Protein AF-A0A1S8WR04-F1 (afdb_monomer_lite)

Radius of gyration: 20.54 Å; chains: 1; bounding box: 58×31×61 Å

pLDDT: mean 83.12, std 9.61, range [48.88, 95.62]

Foldseek 3Di:
DVVVVVVVVVVVVVVCCVQQPFPDDPDDDDDDDPDDDPDPDDDDQDDQPPDPCVCVPPPNVLAVPVVCCPPPPDPDDDDDDDPPSDPLQVLCCVFQVDGQRSNCVVVVVQARPDDGDGPCLVDQAEEEEDDPSNCRSNPQVVRPRYHYDHHDPPQVVDGPNCSVPPPDD

Sequence (169 aa):
LSVVVGLYLILTYSIFPAYYTSPLVHGSGPIPMNITPPATHLIFIVMDGMRADILFRYPMEDTPFLRDILLHQGAWGLSHTRAPTESRPGHVALFAGFYEDPSALATGWKTNPVEFDTVFNHSGKAWAWGVSSVLNAVNLGNLPQVNANAPPRGISSMSADEWSVGRFL

InterPro domains:
  IPR002591 Type I phosphodiesterase/nucleotide pyrophosphatase/phosphate transferase [PF01663] (42-99)
  IPR007070 GPI ethanolamine phosphate transferase 1 [PTHR12250] (4-160)
  IPR017850 Alkaline-phosphatase-like, core domain superfamily [G3DSA:3.40.720.10] (33-153)
  IPR017850 Alkaline-phosphatase-like, core domain superfamily [SSF53649] (36-134)

Organism: Opisthorchis viverrini (NCBI:txid6198)

Secondary structure (DSSP, 8-state):
-HHHHHHHHHHHHHHHHHHHS-----SPPPPPP-S--S-S-------TT--HHHHT-TT-TT-HHHHHIIIII-------PPSS-SHHHHHHHHHHSS---GGGGGGTTSS-SS----TTTT-SSEEEE--HHHHHHTTGGG-TTEEEEPPPTTGGG--HHHHHHSS--

Structure (mmCIF, N/CA/C/O backbone):
data_AF-A0A1S8WR04-F1
#
_entry.id   AF-A0A1S8WR04-F1
#
loop_
_atom_site.group_PDB
_atom_site.id
_atom_site.type_symbol
_atom_site.label_atom_id
_atom_site.label_alt_id
_atom_site.label_comp_id
_atom_site.label_asym_id
_atom_site.label_entity_id
_atom_site.label_seq_id
_atom_site.pdbx_PDB_ins_code
_atom_site.Cartn_x
_atom_site.Cartn_y
_atom_site.Cartn_z
_atom_site.occupancy
_atom_site.B_iso_or_equiv
_atom_site.auth_seq_id
_atom_site.auth_comp_id
_atom_site.auth_asym_id
_atom_site.auth_atom_id
_atom_site.pdbx_PDB_model_num
ATOM 1 N N . LEU A 1 1 ? 33.064 -10.184 -34.934 1.00 77.19 1 LEU A N 1
ATOM 2 C CA . LEU A 1 1 ? 33.032 -9.343 -33.715 1.00 77.19 1 LEU A CA 1
ATOM 3 C C . LEU A 1 1 ? 31.842 -8.378 -33.723 1.00 77.19 1 LEU A C 1
ATOM 5 O O . LEU A 1 1 ? 31.001 -8.500 -32.846 1.00 77.19 1 LEU A O 1
ATOM 9 N N . SER A 1 2 ? 31.688 -7.512 -34.732 1.00 87.56 2 SER A N 1
ATOM 10 C CA . SER A 1 2 ? 30.603 -6.509 -34.787 1.00 87.56 2 SER A CA 1
ATOM 11 C C . SER A 1 2 ? 29.181 -7.090 -34.794 1.00 87.56 2 SER A C 1
ATOM 13 O O . SER A 1 2 ? 28.310 -6.559 -34.118 1.00 87.56 2 SER A O 1
ATOM 15 N N . VAL A 1 3 ? 28.949 -8.212 -35.488 1.00 93.06 3 VAL A N 1
ATOM 16 C CA . VAL A 1 3 ? 27.633 -8.891 -35.504 1.00 93.06 3 VAL A CA 1
ATOM 17 C C . VAL A 1 3 ? 27.274 -9.461 -34.130 1.00 93.06 3 VAL A C 1
ATOM 19 O O . VAL A 1 3 ? 26.138 -9.343 -33.688 1.00 93.06 3 VAL A O 1
ATOM 22 N N . VAL A 1 4 ? 28.258 -10.034 -33.430 1.00 95.44 4 VAL A N 1
ATOM 23 C CA . VAL A 1 4 ? 28.070 -10.590 -32.082 1.00 95.44 4 VAL A CA 1
ATOM 24 C C . VAL A 1 4 ? 27.736 -9.466 -31.106 1.00 95.44 4 VAL A C 1
ATOM 26 O O . VAL A 1 4 ? 26.730 -9.548 -30.414 1.00 95.44 4 VAL A O 1
ATOM 29 N N . VAL A 1 5 ? 28.512 -8.377 -31.113 1.00 95.31 5 VAL A N 1
ATOM 30 C CA . VAL A 1 5 ? 28.228 -7.191 -30.288 1.00 95.31 5 VAL A CA 1
ATOM 31 C C . VAL A 1 5 ? 26.838 -6.625 -30.595 1.00 95.31 5 VAL A C 1
ATOM 33 O O . VAL A 1 5 ? 26.080 -6.356 -29.669 1.00 95.31 5 VAL A O 1
ATOM 36 N N . GLY A 1 6 ? 26.466 -6.513 -31.874 1.00 95.62 6 GLY A N 1
ATOM 37 C CA . GLY A 1 6 ? 25.135 -6.059 -32.283 1.00 95.62 6 GLY A CA 1
ATOM 38 C C . GLY A 1 6 ? 24.008 -6.944 -31.745 1.00 95.62 6 GLY A C 1
ATOM 39 O O . GLY A 1 6 ? 23.039 -6.428 -31.195 1.00 95.62 6 GLY A O 1
ATOM 40 N N . LEU A 1 7 ? 24.157 -8.270 -31.826 1.00 95.25 7 LEU A N 1
ATOM 41 C CA . LEU A 1 7 ? 23.188 -9.216 -31.269 1.00 95.25 7 LEU A CA 1
ATOM 42 C C . LEU A 1 7 ? 23.063 -9.071 -29.747 1.00 95.25 7 LEU A C 1
ATOM 44 O O . LEU A 1 7 ? 21.947 -9.015 -29.238 1.00 95.25 7 LEU A O 1
ATOM 48 N N . TYR A 1 8 ? 24.182 -8.964 -29.023 1.00 94.81 8 TYR A N 1
ATOM 49 C CA . TYR A 1 8 ? 24.155 -8.756 -27.573 1.00 94.81 8 TYR A CA 1
ATOM 50 C C . TYR A 1 8 ? 23.463 -7.443 -27.197 1.00 94.81 8 TYR A C 1
ATOM 52 O O . TYR A 1 8 ? 22.682 -7.428 -26.249 1.00 94.81 8 TYR A O 1
ATOM 60 N N . LEU A 1 9 ? 23.687 -6.360 -27.946 1.00 95.06 9 LEU A N 1
ATOM 61 C CA . LEU A 1 9 ? 23.004 -5.083 -27.719 1.00 95.06 9 LEU A CA 1
ATOM 62 C C . LEU A 1 9 ? 21.495 -5.186 -27.963 1.00 95.06 9 LEU A C 1
ATOM 64 O O . LEU A 1 9 ? 20.725 -4.691 -27.146 1.00 95.06 9 LEU A O 1
ATOM 68 N N . ILE A 1 10 ? 21.065 -5.867 -29.029 1.00 94.88 10 ILE A N 1
ATOM 69 C CA . ILE A 1 10 ? 19.641 -6.102 -29.313 1.00 94.88 10 ILE A CA 1
ATOM 70 C C . ILE A 1 10 ? 19.000 -6.936 -28.203 1.00 94.88 10 ILE A C 1
ATOM 72 O O . ILE A 1 10 ? 17.954 -6.555 -27.685 1.00 94.88 10 ILE A O 1
ATOM 76 N N . LEU A 1 11 ? 19.632 -8.044 -27.803 1.00 91.81 11 LEU A N 1
ATOM 77 C CA . LEU A 1 11 ? 19.132 -8.895 -26.722 1.00 91.81 11 LEU A CA 1
ATOM 78 C C . LEU A 1 11 ? 19.054 -8.122 -25.404 1.00 91.81 11 LEU A C 1
ATOM 80 O O . LEU A 1 11 ? 18.034 -8.183 -24.722 1.00 91.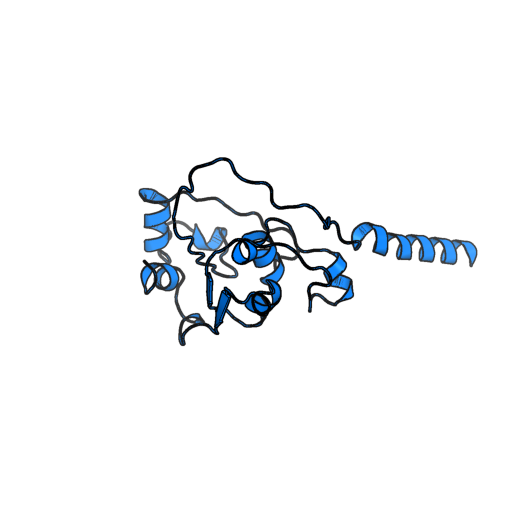81 11 LEU A O 1
ATOM 84 N N . THR A 1 12 ? 20.076 -7.325 -25.091 1.00 91.56 12 THR A N 1
ATOM 85 C CA . THR A 1 12 ? 20.096 -6.479 -23.890 1.00 91.56 12 THR A CA 1
ATOM 86 C C . THR A 1 12 ? 18.968 -5.455 -23.935 1.00 91.56 12 THR A C 1
ATOM 88 O O . THR A 1 12 ? 18.237 -5.299 -22.962 1.00 91.56 12 THR A O 1
ATOM 91 N N . TYR A 1 13 ? 18.774 -4.793 -25.077 1.00 90.06 13 TYR A N 1
ATOM 92 C CA . TYR A 1 13 ? 17.704 -3.819 -25.241 1.00 90.06 13 TYR A CA 1
ATOM 93 C C . TYR A 1 13 ? 16.314 -4.468 -25.184 1.00 90.06 13 TYR A C 1
ATOM 95 O O . TYR A 1 13 ? 15.397 -3.878 -24.628 1.00 90.06 13 TYR A O 1
ATOM 103 N N . SER A 1 14 ? 16.156 -5.697 -25.686 1.00 90.75 14 SER A N 1
ATOM 104 C CA . SER A 1 14 ? 14.869 -6.408 -25.730 1.00 90.75 14 SER A CA 1
ATOM 105 C C . SER A 1 14 ? 14.305 -6.764 -24.352 1.00 90.75 14 SER A C 1
ATOM 107 O O . SER A 1 14 ? 13.088 -6.860 -24.197 1.00 90.75 14 SER A O 1
ATOM 109 N N . ILE A 1 15 ? 15.170 -6.894 -23.339 1.00 89.44 15 ILE A N 1
ATOM 110 C CA . ILE A 1 15 ? 14.754 -7.138 -21.952 1.00 89.44 15 ILE A CA 1
ATOM 111 C C . ILE A 1 15 ? 13.907 -5.966 -21.446 1.00 89.44 15 ILE A C 1
ATOM 113 O O . ILE A 1 15 ? 12.935 -6.179 -20.727 1.00 89.44 15 ILE A O 1
ATOM 117 N N . PHE A 1 16 ? 14.222 -4.732 -21.848 1.00 84.44 16 PHE A N 1
ATOM 118 C CA . PHE A 1 16 ? 13.542 -3.562 -21.307 1.00 84.44 16 PHE A CA 1
ATOM 119 C C . PHE A 1 16 ? 12.040 -3.511 -21.636 1.00 84.44 16 PHE A C 1
ATOM 121 O O . PHE A 1 16 ? 11.246 -3.485 -20.698 1.00 84.44 16 PHE A O 1
ATOM 128 N N . PRO A 1 17 ? 11.597 -3.553 -22.906 1.00 82.81 17 PRO A N 1
ATOM 129 C CA . PRO A 1 17 ? 10.172 -3.600 -23.214 1.00 82.81 17 PRO A CA 1
ATOM 130 C C . PRO A 1 17 ? 9.517 -4.902 -22.734 1.00 82.81 17 PRO A C 1
ATOM 132 O O . PRO A 1 17 ? 8.346 -4.885 -22.376 1.00 82.81 17 PRO A O 1
ATOM 135 N N . ALA A 1 18 ? 10.240 -6.023 -22.671 1.00 82.75 18 ALA A N 1
ATOM 136 C CA . ALA A 1 18 ? 9.667 -7.281 -22.192 1.00 82.75 18 ALA A CA 1
ATOM 137 C C . ALA A 1 18 ? 9.287 -7.244 -20.699 1.00 82.75 18 ALA A C 1
ATOM 139 O O . ALA A 1 18 ? 8.272 -7.823 -20.322 1.00 82.75 18 ALA A O 1
ATOM 140 N N . TYR A 1 19 ? 10.078 -6.568 -19.858 1.00 82.25 19 TYR A N 1
ATOM 141 C CA . TYR A 1 19 ? 9.895 -6.570 -18.399 1.00 82.25 19 TYR A CA 1
ATOM 142 C C . TYR A 1 19 ? 9.366 -5.256 -17.813 1.00 82.25 19 TYR A C 1
ATOM 144 O O . TYR A 1 19 ? 8.791 -5.276 -16.727 1.00 82.25 19 TYR A O 1
ATOM 152 N N . TYR A 1 20 ? 9.550 -4.127 -18.502 1.00 81.31 20 TYR A N 1
ATOM 153 C CA . TYR A 1 20 ? 9.169 -2.797 -18.006 1.00 81.31 20 TYR A CA 1
ATOM 154 C C . TYR A 1 20 ? 8.014 -2.163 -18.785 1.00 81.31 20 TYR A C 1
ATOM 156 O O . TYR A 1 20 ? 7.738 -0.978 -18.616 1.00 81.31 20 TYR A O 1
ATOM 164 N N . THR A 1 21 ? 7.327 -2.931 -19.631 1.00 82.25 21 THR A N 1
ATOM 165 C CA . THR A 1 21 ? 6.028 -2.502 -20.164 1.00 82.25 21 THR A CA 1
ATOM 166 C C . THR A 1 21 ? 4.970 -2.631 -19.075 1.00 82.25 21 THR A C 1
ATOM 168 O O . THR A 1 21 ? 4.944 -3.622 -18.344 1.00 82.25 21 THR A O 1
ATOM 171 N N . SER A 1 22 ? 4.096 -1.628 -18.978 1.00 82.50 22 SER A N 1
ATOM 172 C CA . SER A 1 22 ? 3.009 -1.629 -18.003 1.00 82.50 22 SER A CA 1
ATOM 173 C C . SER A 1 22 ? 2.065 -2.817 -18.227 1.00 82.50 22 SER A C 1
ATOM 175 O O . SER A 1 22 ? 1.599 -3.014 -19.353 1.00 82.50 22 SER A O 1
ATOM 177 N N . PRO A 1 23 ? 1.746 -3.602 -17.183 1.00 79.75 23 PRO A N 1
ATOM 178 C CA . PRO A 1 23 ? 0.729 -4.645 -17.256 1.00 79.75 23 PRO A CA 1
ATOM 179 C C . PRO A 1 23 ? -0.694 -4.094 -17.070 1.00 79.75 23 PRO A C 1
ATOM 181 O O . PRO A 1 23 ? -1.652 -4.867 -17.110 1.00 79.75 23 PRO A O 1
ATOM 184 N N . LEU A 1 24 ? -0.850 -2.792 -16.806 1.00 81.94 24 LEU A N 1
ATOM 185 C CA . LEU A 1 24 ? -2.143 -2.197 -16.499 1.00 81.94 24 LEU A CA 1
ATOM 186 C C . LEU A 1 24 ? -3.027 -2.129 -17.742 1.00 81.94 24 LEU A C 1
ATOM 188 O O . LEU A 1 24 ? -2.642 -1.623 -18.793 1.00 81.94 24 LEU A O 1
ATOM 192 N N . VAL A 1 25 ? -4.251 -2.628 -17.592 1.00 81.12 25 VAL A N 1
ATOM 193 C CA . VAL A 1 25 ? -5.283 -2.566 -18.626 1.00 81.12 25 VAL A CA 1
ATOM 194 C C . VAL A 1 25 ? -6.106 -1.301 -18.420 1.00 81.12 25 VAL A C 1
ATOM 196 O O . VAL A 1 25 ? -6.439 -0.935 -17.294 1.00 81.12 25 VAL A O 1
ATOM 199 N N . HIS A 1 26 ? -6.439 -0.618 -19.511 1.00 82.06 26 HIS A N 1
ATOM 200 C CA . HIS A 1 26 ? -7.258 0.593 -19.489 1.00 82.06 26 HIS A CA 1
ATOM 201 C C . HIS A 1 26 ? -8.619 0.343 -20.128 1.00 82.06 26 HIS A C 1
ATOM 203 O O . HIS A 1 26 ? -8.764 -0.512 -21.001 1.00 82.06 26 HIS A O 1
ATOM 209 N N . GLY A 1 27 ? -9.620 1.113 -19.699 1.00 80.44 27 GLY A N 1
ATOM 210 C CA . GLY A 1 27 ? -10.970 1.058 -20.264 1.00 80.44 27 GLY A CA 1
ATOM 211 C C . GLY A 1 27 ? -11.863 -0.054 -19.705 1.00 80.44 27 GLY A C 1
ATOM 212 O O . GLY A 1 27 ? -12.990 -0.209 -20.172 1.00 80.44 27 GLY A O 1
ATOM 213 N N . SER A 1 28 ? -11.412 -0.806 -18.697 1.00 80.12 28 SER A N 1
ATOM 214 C CA . SER A 1 28 ? -12.298 -1.676 -17.921 1.00 80.12 28 SER A CA 1
ATOM 215 C C . SER A 1 28 ? -13.195 -0.827 -17.020 1.00 80.12 28 SER A C 1
ATOM 217 O O . SER A 1 28 ? -12.700 -0.087 -16.171 1.00 80.12 28 SER A O 1
ATOM 219 N N . GLY A 1 29 ? -14.512 -0.925 -17.203 1.00 81.06 29 GLY A N 1
ATOM 220 C CA . GLY A 1 29 ? -15.475 -0.296 -16.301 1.00 81.06 29 GLY A CA 1
ATOM 221 C C . GLY A 1 29 ? -15.524 -0.993 -14.932 1.00 81.06 29 GLY A C 1
ATOM 222 O O . GLY A 1 29 ? -15.156 -2.167 -14.831 1.00 81.06 29 GLY A O 1
ATOM 223 N N . PRO A 1 30 ? -16.002 -0.302 -13.883 1.00 83.06 30 PRO A N 1
ATOM 224 C CA . PRO A 1 30 ? -16.174 -0.902 -12.567 1.00 83.06 30 PRO A CA 1
ATOM 225 C C . PRO A 1 30 ? -17.166 -2.066 -12.626 1.00 83.06 30 PRO A C 1
ATOM 227 O O . PRO A 1 30 ? -18.233 -1.968 -13.237 1.00 83.06 30 PRO A O 1
ATOM 230 N N . ILE A 1 31 ? -16.817 -3.173 -11.972 1.00 84.31 31 ILE A N 1
ATOM 231 C CA . ILE A 1 31 ? -17.682 -4.350 -11.873 1.00 84.31 31 ILE A CA 1
ATOM 232 C C . ILE A 1 31 ? -18.582 -4.162 -10.645 1.00 84.31 31 ILE A C 1
ATOM 234 O O . ILE A 1 31 ? -18.064 -4.099 -9.527 1.00 84.31 31 ILE A O 1
ATOM 238 N N . PRO A 1 32 ? -19.916 -4.067 -10.804 1.00 82.12 32 PRO A N 1
ATOM 239 C CA . PRO A 1 32 ? -20.804 -3.908 -9.663 1.00 82.12 32 PRO A CA 1
ATOM 240 C C . PRO A 1 32 ? -20.766 -5.166 -8.792 1.00 82.12 32 PRO A C 1
ATOM 242 O O . PRO A 1 32 ? -20.950 -6.282 -9.279 1.00 82.12 32 PRO A O 1
ATOM 245 N N . MET A 1 33 ? -20.562 -4.988 -7.487 1.00 82.81 33 MET A N 1
ATOM 246 C CA . MET A 1 33 ? -20.689 -6.085 -6.531 1.00 82.81 33 MET A CA 1
ATOM 247 C C . MET A 1 33 ? -22.145 -6.213 -6.086 1.00 82.81 33 MET A C 1
ATOM 249 O O . MET A 1 33 ? -22.710 -5.285 -5.514 1.00 82.81 33 MET A O 1
ATOM 253 N N . ASN A 1 34 ? -22.756 -7.375 -6.326 1.00 87.19 34 ASN A N 1
ATOM 254 C CA . ASN A 1 34 ? -24.124 -7.669 -5.895 1.00 87.19 34 ASN A CA 1
ATOM 255 C C . ASN A 1 34 ? -24.156 -8.190 -4.447 1.00 87.19 34 ASN A C 1
ATOM 257 O O . ASN A 1 34 ? -24.617 -9.299 -4.181 1.00 87.19 34 ASN A O 1
ATOM 261 N N . ILE A 1 35 ? -23.595 -7.413 -3.520 1.00 89.56 35 ILE A N 1
ATOM 262 C CA . ILE A 1 35 ? -23.578 -7.723 -2.087 1.00 89.56 35 ILE A CA 1
ATOM 263 C C . ILE A 1 35 ? -24.043 -6.507 -1.294 1.00 89.56 35 ILE A C 1
ATOM 265 O O . ILE A 1 35 ? -23.778 -5.365 -1.668 1.00 89.56 35 ILE A O 1
ATOM 269 N N . THR A 1 36 ? -24.718 -6.742 -0.172 1.00 90.69 36 THR A N 1
ATOM 270 C CA . THR A 1 36 ? -24.983 -5.677 0.796 1.00 90.69 36 THR A CA 1
ATOM 271 C C . THR A 1 36 ? -23.655 -5.271 1.446 1.00 90.69 36 THR A C 1
ATOM 273 O O . THR A 1 36 ? -22.945 -6.157 1.928 1.00 90.69 36 THR A O 1
ATOM 276 N N . PRO A 1 37 ? -23.289 -3.974 1.468 1.00 88.88 37 PRO A N 1
ATOM 277 C CA . PRO A 1 37 ? -22.040 -3.536 2.080 1.00 88.88 37 PRO A CA 1
ATOM 278 C C . PRO A 1 37 ? -21.968 -3.967 3.556 1.00 88.88 37 PRO A C 1
ATOM 280 O O . PRO A 1 37 ? -22.887 -3.651 4.315 1.00 88.88 37 PRO A O 1
ATOM 283 N N . PRO A 1 38 ? -20.902 -4.668 3.987 1.00 89.56 38 PRO A N 1
ATOM 284 C CA . PRO A 1 38 ? -20.784 -5.164 5.361 1.00 89.56 38 PRO A CA 1
ATOM 285 C C . PRO A 1 38 ? -20.503 -4.046 6.376 1.00 89.56 38 PRO A C 1
ATOM 287 O O . PRO A 1 38 ? -20.689 -4.236 7.574 1.00 89.56 38 PRO A O 1
ATOM 290 N N . ALA A 1 39 ? -20.049 -2.884 5.903 1.00 90.62 39 ALA A N 1
ATOM 291 C CA . ALA A 1 39 ? -19.745 -1.716 6.714 1.00 90.62 39 ALA A CA 1
ATOM 292 C C . ALA A 1 39 ? -20.043 -0.428 5.937 1.00 90.62 39 ALA A C 1
ATOM 294 O O . ALA A 1 39 ? -20.052 -0.411 4.705 1.00 90.62 39 ALA A O 1
ATOM 295 N N . THR A 1 40 ? -20.267 0.660 6.673 1.00 89.44 40 THR A N 1
ATOM 296 C CA . THR A 1 40 ? -20.488 2.005 6.117 1.00 89.44 40 THR A CA 1
ATOM 297 C C . THR A 1 40 ? -19.198 2.808 5.977 1.00 89.44 40 THR A C 1
ATOM 299 O O . THR A 1 40 ? -19.129 3.711 5.150 1.00 89.44 40 THR A O 1
ATOM 302 N N . HIS A 1 41 ? -18.184 2.485 6.783 1.00 90.00 41 HIS A N 1
ATOM 303 C CA . HIS A 1 41 ? -16.905 3.183 6.837 1.00 90.00 41 HIS A CA 1
ATOM 304 C C . HIS A 1 41 ? -15.768 2.168 6.835 1.00 90.00 41 HIS A C 1
ATOM 306 O O . HIS A 1 41 ? -15.879 1.097 7.432 1.00 90.00 41 HIS A O 1
ATOM 312 N N . LEU A 1 42 ? -14.670 2.535 6.181 1.00 91.31 42 LEU A N 1
ATOM 313 C CA . LEU A 1 42 ? -13.438 1.763 6.148 1.00 91.31 42 LEU A CA 1
ATOM 314 C C . LEU A 1 42 ? -12.310 2.642 6.680 1.00 91.31 42 LEU A C 1
ATOM 316 O O . LEU A 1 42 ? -12.110 3.755 6.196 1.00 91.31 42 LEU A O 1
ATOM 320 N N . ILE A 1 43 ? -11.599 2.144 7.688 1.00 90.69 43 ILE A N 1
ATOM 321 C CA . ILE A 1 43 ? -10.485 2.846 8.324 1.00 90.69 43 ILE A CA 1
ATOM 322 C C . ILE A 1 43 ? -9.219 2.045 8.052 1.00 90.69 43 ILE A C 1
ATOM 324 O O . ILE A 1 43 ? -9.140 0.864 8.383 1.00 90.69 43 ILE A O 1
ATOM 328 N N . PHE A 1 44 ? -8.226 2.701 7.458 1.00 90.69 44 PHE A N 1
ATOM 329 C CA . PHE A 1 44 ? -6.901 2.131 7.258 1.00 90.69 44 PHE A CA 1
ATOM 330 C C . PHE A 1 44 ? -5.927 2.734 8.264 1.00 90.69 44 PHE A C 1
ATOM 332 O O . PHE A 1 44 ? -5.668 3.936 8.241 1.00 90.69 44 PHE A O 1
ATOM 339 N N . ILE A 1 45 ? -5.360 1.884 9.118 1.00 88.25 45 ILE A N 1
ATOM 340 C CA . ILE A 1 45 ? -4.240 2.228 9.996 1.00 88.25 45 ILE A CA 1
ATOM 341 C C . ILE A 1 45 ? -3.011 1.530 9.421 1.00 88.25 45 ILE A C 1
ATOM 343 O O . ILE A 1 45 ? -2.865 0.315 9.538 1.00 88.25 45 ILE A O 1
ATOM 347 N N . VAL A 1 46 ? -2.151 2.291 8.746 1.00 87.94 46 VAL A N 1
ATOM 348 C CA . VAL A 1 46 ? -0.969 1.750 8.063 1.00 87.94 46 VAL A CA 1
ATOM 349 C C . VAL A 1 46 ? 0.278 2.128 8.848 1.00 87.94 46 VAL A C 1
ATOM 351 O O . VAL A 1 46 ? 0.510 3.303 9.124 1.00 87.94 46 VAL A O 1
ATOM 354 N N . MET A 1 47 ? 1.068 1.123 9.219 1.00 86.38 47 MET A N 1
ATOM 355 C CA . MET A 1 47 ? 2.353 1.289 9.895 1.00 86.38 47 MET A CA 1
ATOM 356 C C . MET A 1 47 ? 3.457 0.824 8.957 1.00 86.38 47 MET A C 1
ATOM 358 O O . MET A 1 47 ? 3.502 -0.345 8.570 1.00 86.38 47 MET A O 1
ATOM 362 N N . ASP A 1 48 ? 4.331 1.748 8.571 1.00 83.75 48 ASP A N 1
ATOM 363 C CA . ASP A 1 48 ? 5.429 1.438 7.664 1.00 83.75 48 ASP A CA 1
ATOM 364 C C . ASP A 1 48 ? 6.513 0.613 8.377 1.00 83.75 48 ASP A C 1
ATOM 366 O O . ASP A 1 48 ? 6.812 0.833 9.550 1.00 83.75 48 ASP A O 1
ATOM 370 N N . GLY A 1 49 ? 7.092 -0.360 7.674 1.00 84.38 49 GLY A N 1
ATOM 371 C CA . GLY A 1 49 ? 8.179 -1.190 8.200 1.00 84.38 49 GLY A CA 1
ATOM 372 C C . GLY A 1 49 ? 7.812 -2.130 9.358 1.00 84.38 49 GLY A C 1
ATOM 373 O O . GLY A 1 49 ? 8.719 -2.654 10.008 1.00 84.38 49 GLY A O 1
ATOM 374 N N . MET A 1 50 ? 6.523 -2.381 9.627 1.00 86.88 50 MET A N 1
ATOM 375 C CA . MET A 1 50 ? 6.096 -3.330 10.662 1.00 86.88 50 MET A CA 1
ATOM 376 C C . MET A 1 50 ? 6.472 -4.768 10.279 1.00 86.88 50 MET A C 1
ATOM 378 O O . MET A 1 50 ? 5.775 -5.460 9.537 1.00 86.88 50 MET A O 1
ATOM 382 N N . ARG A 1 51 ? 7.604 -5.229 10.804 1.00 88.94 51 ARG A N 1
ATOM 383 C CA . ARG A 1 51 ? 8.114 -6.576 10.565 1.00 88.94 51 ARG A CA 1
ATOM 384 C C . ARG A 1 51 ? 7.441 -7.604 11.465 1.00 88.94 51 ARG A C 1
ATOM 386 O O . ARG A 1 51 ? 7.420 -7.455 12.684 1.00 88.94 51 ARG A O 1
ATOM 393 N N . ALA A 1 52 ? 6.990 -8.699 10.863 1.00 90.56 52 ALA A N 1
ATOM 394 C CA . ALA A 1 52 ? 6.315 -9.777 11.575 1.00 90.56 52 ALA A CA 1
ATOM 395 C C . ALA A 1 52 ? 7.208 -10.500 12.596 1.00 90.56 52 ALA A C 1
ATOM 397 O O . ALA A 1 52 ? 6.732 -10.866 13.663 1.00 90.56 52 ALA A O 1
ATOM 398 N N . ASP A 1 53 ? 8.499 -10.684 12.313 1.00 90.75 53 ASP A N 1
ATOM 399 C CA . ASP A 1 53 ? 9.418 -11.377 13.225 1.00 90.75 53 ASP A CA 1
ATOM 400 C C . ASP A 1 53 ? 9.697 -10.587 14.511 1.00 90.75 53 ASP A C 1
ATOM 402 O O . ASP A 1 53 ? 9.951 -11.177 15.560 1.00 90.75 53 ASP A O 1
ATOM 406 N N . ILE A 1 54 ? 9.622 -9.256 14.428 1.00 88.81 54 ILE A N 1
ATOM 407 C CA . ILE A 1 54 ? 9.731 -8.367 15.585 1.00 88.81 54 ILE A CA 1
ATOM 408 C C . ILE A 1 54 ? 8.384 -8.297 16.302 1.00 88.81 54 ILE A C 1
ATOM 410 O O . ILE A 1 54 ? 8.338 -8.519 17.508 1.00 88.81 54 ILE A O 1
ATOM 414 N N . LEU A 1 55 ? 7.296 -8.052 15.558 1.00 89.50 55 LEU A N 1
ATOM 415 C CA . LEU A 1 55 ? 5.956 -7.919 16.125 1.00 89.50 55 LEU A CA 1
ATOM 416 C C . LEU A 1 55 ? 5.550 -9.172 16.900 1.00 89.50 55 LEU A C 1
ATOM 418 O O . LEU A 1 55 ? 5.143 -9.055 18.041 1.00 89.50 55 LEU A O 1
ATOM 422 N N . PHE A 1 56 ? 5.702 -10.365 16.322 1.00 90.25 56 PHE A N 1
ATOM 423 C CA . PHE A 1 56 ? 5.258 -11.624 16.931 1.00 90.25 56 PHE A CA 1
ATOM 424 C C . PHE A 1 56 ? 6.302 -12.278 17.848 1.00 90.25 56 PHE A C 1
ATOM 426 O O . PHE A 1 56 ? 6.183 -13.463 18.175 1.00 90.25 56 PHE A O 1
ATOM 433 N N . ARG A 1 57 ? 7.339 -11.549 18.282 1.00 90.38 57 ARG A N 1
ATOM 434 C CA . ARG A 1 57 ? 8.302 -12.082 19.253 1.00 90.38 57 ARG A CA 1
ATOM 435 C C . ARG A 1 57 ? 7.583 -12.361 20.571 1.00 90.38 57 ARG A C 1
ATOM 437 O O . ARG A 1 57 ? 7.144 -11.437 21.243 1.00 90.38 57 ARG A O 1
ATOM 444 N N . TYR A 1 58 ? 7.492 -13.631 20.965 1.00 85.31 58 TYR A N 1
ATOM 445 C CA . TYR A 1 58 ? 6.850 -14.018 22.223 1.00 85.31 58 TYR A CA 1
ATOM 446 C C . TYR A 1 58 ? 7.587 -13.412 23.437 1.00 85.31 58 TYR A C 1
ATOM 448 O O . TYR A 1 58 ? 8.817 -13.520 23.477 1.00 85.31 58 TYR A O 1
ATOM 456 N N . PRO A 1 59 ? 6.880 -12.821 24.428 1.00 87.88 59 PRO A N 1
ATOM 457 C CA . PRO A 1 59 ? 5.417 -12.790 24.605 1.00 87.88 59 PRO A CA 1
ATOM 458 C C . PRO A 1 59 ? 4.671 -11.531 24.092 1.00 87.88 59 PRO A C 1
ATOM 460 O O . PRO A 1 59 ? 3.585 -11.226 24.583 1.00 87.88 59 PRO A O 1
ATOM 463 N N . MET A 1 60 ? 5.179 -10.843 23.062 1.00 90.19 60 MET A N 1
ATOM 464 C CA . MET A 1 60 ? 4.579 -9.642 22.445 1.00 90.19 60 MET A CA 1
ATOM 465 C C . MET A 1 60 ? 4.429 -8.460 23.424 1.00 90.19 60 MET A C 1
ATOM 467 O O . MET A 1 60 ? 3.465 -7.700 23.364 1.00 90.19 60 MET A O 1
ATOM 471 N N . GLU A 1 61 ? 5.377 -8.312 24.356 1.00 86.75 61 GLU A N 1
ATOM 472 C CA . GLU A 1 61 ? 5.284 -7.342 25.465 1.00 86.75 61 GLU A CA 1
ATOM 473 C C . GLU A 1 61 ? 5.331 -5.878 25.016 1.00 86.75 61 GLU A C 1
ATOM 475 O O . GLU A 1 61 ? 4.773 -5.025 25.698 1.00 86.75 61 GLU A O 1
ATOM 480 N N . ASP A 1 62 ? 5.938 -5.591 23.862 1.00 87.00 62 ASP A N 1
ATOM 481 C CA . ASP A 1 62 ? 6.055 -4.228 23.330 1.00 87.00 62 ASP A CA 1
ATOM 482 C C . ASP A 1 62 ? 4.739 -3.701 22.724 1.00 87.00 62 ASP A C 1
ATOM 484 O O . ASP A 1 62 ? 4.603 -2.500 22.493 1.00 87.00 62 ASP A O 1
ATOM 488 N N . THR A 1 63 ? 3.782 -4.594 22.427 1.00 90.31 63 THR A N 1
ATOM 489 C CA . THR A 1 63 ? 2.502 -4.265 21.762 1.00 90.31 63 THR A CA 1
ATOM 490 C C . THR A 1 63 ? 1.310 -5.029 22.373 1.00 90.31 63 THR A C 1
ATOM 492 O O . THR A 1 63 ? 0.644 -5.825 21.695 1.00 90.31 63 THR A O 1
ATOM 495 N N . PRO A 1 64 ? 1.045 -4.866 23.686 1.00 89.69 64 PRO A N 1
ATOM 496 C CA . PRO A 1 64 ? 0.004 -5.607 24.401 1.00 89.69 64 PRO A CA 1
ATOM 497 C C . PRO A 1 64 ? -1.412 -5.393 23.850 1.00 89.69 64 PRO A C 1
ATOM 499 O O . PRO A 1 64 ? -2.224 -6.317 23.906 1.00 89.69 64 PRO A O 1
ATOM 502 N N . PHE A 1 65 ? -1.726 -4.216 23.311 1.00 88.00 65 PHE A N 1
ATOM 503 C CA . PHE A 1 65 ? -3.033 -3.941 22.722 1.00 88.00 65 PHE A CA 1
ATOM 504 C C . PHE A 1 65 ? -3.208 -4.643 21.380 1.00 88.00 65 PHE A C 1
ATOM 506 O O . PHE A 1 65 ? -4.216 -5.321 21.177 1.00 88.00 65 PHE A O 1
ATOM 513 N N . LEU A 1 66 ? -2.219 -4.550 20.480 1.00 88.88 66 LEU A N 1
ATOM 514 C CA . LEU A 1 66 ? -2.270 -5.320 19.237 1.00 88.88 66 LEU A CA 1
ATOM 515 C C . LEU A 1 66 ? -2.360 -6.816 19.540 1.00 88.88 66 LEU A C 1
ATOM 517 O O . LEU A 1 66 ? -3.151 -7.514 18.911 1.00 88.88 66 LEU A O 1
ATOM 521 N N . ARG A 1 67 ? -1.633 -7.309 20.550 1.00 90.69 67 ARG A N 1
ATOM 522 C CA . ARG A 1 67 ? -1.754 -8.696 21.013 1.00 90.69 67 ARG A CA 1
ATOM 523 C C . ARG A 1 67 ? -3.188 -9.051 21.427 1.00 90.69 67 ARG A C 1
ATOM 525 O O . ARG A 1 67 ? -3.660 -10.120 21.044 1.00 90.69 67 ARG A O 1
ATOM 532 N N . ASP A 1 68 ? -3.877 -8.198 22.185 1.00 90.88 68 ASP A N 1
ATOM 533 C CA . ASP A 1 68 ? -5.269 -8.441 22.595 1.00 90.88 68 ASP A CA 1
ATOM 534 C C . ASP A 1 68 ? -6.223 -8.510 21.395 1.00 90.88 68 ASP A C 1
ATOM 536 O O . ASP A 1 68 ? -7.002 -9.459 21.277 1.00 90.88 68 ASP A O 1
ATOM 540 N N . ILE A 1 69 ? -6.096 -7.572 20.448 1.00 89.31 69 ILE A N 1
ATOM 541 C CA . ILE A 1 69 ? -6.881 -7.580 19.206 1.00 89.31 69 ILE A CA 1
ATOM 542 C C . ILE A 1 69 ? -6.661 -8.887 18.443 1.00 89.31 69 ILE A C 1
ATOM 544 O O . ILE A 1 69 ? -7.629 -9.531 18.037 1.00 89.31 69 ILE A O 1
ATOM 548 N N . LEU A 1 70 ? -5.402 -9.289 18.260 1.00 89.69 70 LEU A N 1
ATOM 549 C CA . LEU A 1 70 ? -5.033 -10.481 17.496 1.00 89.69 70 LEU A CA 1
ATOM 550 C C . LEU A 1 70 ? -5.563 -11.779 18.117 1.00 89.69 70 LEU A C 1
ATOM 552 O O . LEU A 1 70 ? -5.846 -12.725 17.383 1.00 89.69 70 LEU A O 1
ATOM 556 N N . LEU A 1 71 ? -5.656 -11.845 19.449 1.00 91.19 71 LEU A N 1
ATOM 557 C CA . LEU A 1 71 ? -6.077 -13.048 20.170 1.00 91.19 71 LEU A CA 1
ATOM 558 C C . LEU A 1 71 ? -7.591 -13.134 20.377 1.00 91.19 71 LEU A C 1
ATOM 560 O O . LEU A 1 71 ? -8.122 -14.244 20.406 1.00 91.19 71 LEU A O 1
ATOM 564 N N . HIS A 1 72 ? -8.279 -12.001 20.545 1.00 93.69 72 HIS A N 1
ATOM 565 C CA . HIS A 1 72 ? -9.653 -12.005 21.059 1.00 93.69 72 HIS A CA 1
ATOM 566 C C . HIS A 1 72 ? -10.688 -11.314 20.165 1.00 93.69 72 HIS A C 1
ATOM 568 O O . HIS A 1 72 ? -11.867 -11.643 20.275 1.00 93.69 72 HIS A O 1
ATOM 574 N N . GLN A 1 73 ? -10.297 -10.367 19.305 1.00 90.25 73 GLN A N 1
ATOM 575 C CA . GLN A 1 73 ? -11.262 -9.484 18.626 1.00 90.25 73 GLN A CA 1
ATOM 576 C C . GLN A 1 73 ? -11.189 -9.535 17.095 1.00 90.25 73 GLN A C 1
ATOM 578 O O . GLN A 1 73 ? -12.200 -9.327 16.424 1.00 90.25 73 GLN A O 1
ATOM 583 N N . GLY A 1 74 ? -10.005 -9.779 16.533 1.00 86.06 74 GLY A N 1
ATOM 584 C CA . GLY A 1 74 ? -9.722 -9.590 15.115 1.00 86.06 74 GLY A CA 1
ATOM 585 C C . GLY A 1 74 ? -9.367 -10.865 14.357 1.00 86.06 74 GLY A C 1
ATOM 586 O O . GLY A 1 74 ? -9.049 -11.907 14.924 1.00 86.06 74 GLY A O 1
ATOM 587 N N . ALA A 1 75 ? -9.373 -10.743 13.031 1.00 90.75 75 ALA A N 1
ATOM 588 C CA . ALA A 1 75 ? -8.721 -11.683 12.131 1.00 90.75 75 ALA A CA 1
ATOM 589 C C . ALA A 1 75 ? -7.396 -11.080 11.661 1.00 90.75 75 ALA A C 1
ATOM 591 O O . ALA A 1 75 ? -7.311 -9.878 11.403 1.00 90.75 75 ALA A O 1
ATOM 592 N N . TRP A 1 76 ? -6.368 -11.911 11.528 1.00 91.31 76 TRP A N 1
ATOM 593 C CA . TRP A 1 76 ? -5.048 -11.459 11.111 1.00 91.31 76 TRP A CA 1
ATOM 594 C C . TRP A 1 76 ? -4.386 -12.442 10.155 1.00 91.31 76 TRP A C 1
ATOM 596 O O . TRP A 1 76 ? -4.740 -13.619 10.085 1.00 91.31 76 TRP A O 1
ATOM 606 N N . GLY A 1 77 ? -3.412 -11.934 9.405 1.00 89.88 77 GLY A N 1
ATOM 607 C CA . GLY A 1 77 ? -2.613 -12.718 8.479 1.00 89.88 77 GLY A CA 1
ATOM 608 C C . GLY A 1 77 ? -1.273 -12.051 8.199 1.00 89.88 77 GLY A C 1
ATOM 609 O O . GLY A 1 77 ? -1.100 -10.851 8.409 1.00 89.88 77 GLY A O 1
ATOM 610 N N . LEU A 1 78 ? -0.315 -12.844 7.721 1.00 90.19 78 LEU A N 1
ATOM 611 C CA . LEU A 1 78 ? 0.994 -12.356 7.303 1.00 90.19 78 LEU A CA 1
ATOM 612 C C . LEU A 1 78 ? 0.954 -11.949 5.826 1.00 90.19 78 LEU A C 1
ATOM 614 O O . LEU A 1 78 ? 0.794 -12.797 4.945 1.00 90.19 78 LEU A O 1
ATOM 618 N N . SER A 1 79 ? 1.142 -10.659 5.552 1.00 85.69 79 SER A N 1
ATOM 619 C CA . SER A 1 79 ? 1.296 -10.170 4.182 1.00 85.69 79 SER A CA 1
ATOM 620 C C . SER A 1 79 ? 2.729 -10.389 3.698 1.00 85.69 79 SER A C 1
ATOM 622 O O . SER A 1 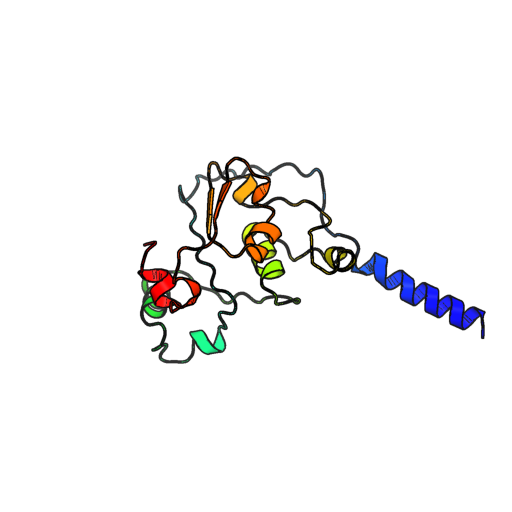79 ? 3.681 -9.878 4.289 1.00 85.69 79 SER A O 1
ATOM 624 N N . HIS A 1 80 ? 2.887 -11.147 2.613 1.00 85.94 80 HIS A N 1
ATOM 625 C CA . HIS A 1 80 ? 4.177 -11.333 1.954 1.00 85.94 80 HIS A CA 1
ATOM 626 C C . HIS A 1 80 ? 4.362 -10.240 0.906 1.00 85.94 80 HIS A C 1
ATOM 628 O O . HIS A 1 80 ? 3.771 -10.286 -0.177 1.00 85.94 80 HIS A O 1
ATOM 634 N N . THR A 1 81 ? 5.187 -9.249 1.234 1.00 76.94 81 THR A N 1
ATOM 635 C CA . THR A 1 81 ? 5.521 -8.174 0.304 1.00 76.94 81 THR A CA 1
ATOM 636 C C . THR A 1 81 ? 6.395 -8.710 -0.828 1.00 76.94 81 THR A C 1
ATOM 638 O O . THR A 1 81 ? 7.247 -9.581 -0.638 1.00 76.94 81 THR A O 1
ATOM 641 N N . ARG A 1 82 ? 6.166 -8.204 -2.042 1.00 74.94 82 ARG A N 1
ATOM 642 C CA . ARG A 1 82 ? 7.061 -8.441 -3.178 1.00 74.94 82 ARG A CA 1
ATOM 643 C C . ARG A 1 82 ? 7.995 -7.257 -3.344 1.00 74.9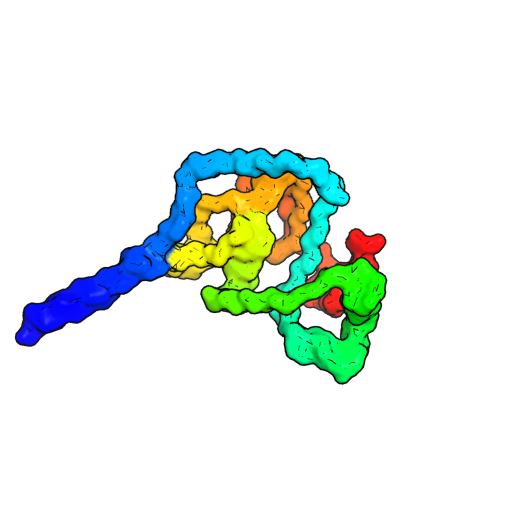4 82 ARG A C 1
ATOM 645 O O . ARG A 1 82 ? 7.656 -6.137 -2.972 1.00 74.94 82 ARG A O 1
ATOM 652 N N . ALA A 1 83 ? 9.172 -7.522 -3.899 1.00 74.12 83 ALA A N 1
ATOM 653 C CA . ALA A 1 83 ? 10.097 -6.462 -4.258 1.00 74.12 83 ALA A CA 1
ATOM 654 C C . ALA A 1 83 ? 9.472 -5.538 -5.330 1.00 74.12 83 ALA A C 1
ATOM 656 O O . ALA A 1 83 ? 8.782 -6.050 -6.216 1.00 74.12 83 ALA A O 1
ATOM 657 N N . PRO A 1 84 ? 9.740 -4.220 -5.290 1.00 73.81 84 PRO A N 1
ATOM 658 C CA . PRO A 1 84 ? 10.528 -3.522 -4.273 1.00 73.81 84 PRO A CA 1
ATOM 659 C C . PRO A 1 84 ? 9.751 -3.342 -2.958 1.00 73.81 84 PRO A C 1
ATOM 661 O O . PRO A 1 84 ? 8.610 -2.890 -2.952 1.00 73.81 84 PRO A O 1
ATOM 664 N N . THR A 1 85 ? 10.378 -3.683 -1.828 1.00 70.31 85 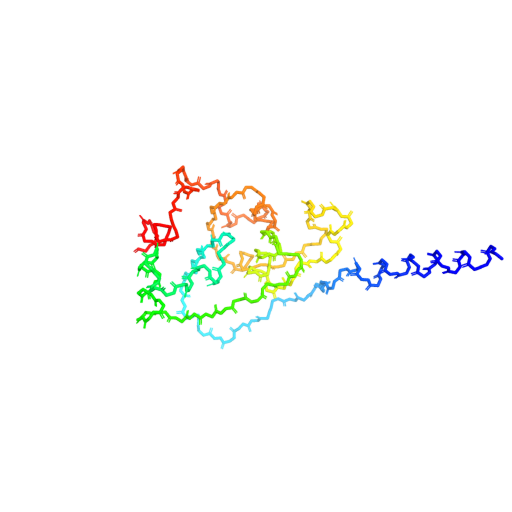THR A N 1
ATOM 665 C CA . THR A 1 85 ? 9.783 -3.549 -0.485 1.00 70.31 85 THR A CA 1
ATOM 666 C C . THR A 1 85 ? 9.975 -2.129 0.046 1.00 70.31 85 THR A C 1
ATOM 668 O O . THR A 1 85 ? 10.658 -1.909 1.046 1.00 70.31 85 THR A O 1
ATOM 671 N N . GLU A 1 86 ? 9.413 -1.166 -0.676 1.00 79.62 86 GLU A N 1
ATOM 672 C CA . GLU A 1 86 ? 9.396 0.252 -0.321 1.00 79.62 86 GLU A CA 1
ATOM 673 C C . GLU A 1 86 ? 7.980 0.687 0.075 1.00 79.62 86 GLU A C 1
ATOM 675 O O . GLU A 1 86 ? 6.993 0.013 -0.237 1.00 79.62 86 GLU A O 1
ATOM 680 N N . SER A 1 87 ? 7.865 1.845 0.729 1.00 82.75 87 SER A N 1
ATOM 681 C CA . SER A 1 87 ? 6.582 2.378 1.186 1.00 82.75 87 SER A CA 1
ATOM 682 C C . SER A 1 87 ? 5.586 2.503 0.028 1.00 82.75 87 SER A C 1
ATOM 684 O O . SER A 1 87 ? 4.460 2.026 0.133 1.00 82.75 87 SER A O 1
ATOM 686 N N . ARG A 1 88 ? 5.983 3.091 -1.109 1.00 82.69 88 ARG A N 1
ATOM 687 C CA . ARG A 1 88 ? 5.071 3.346 -2.241 1.00 82.69 88 ARG A CA 1
ATOM 688 C C . ARG A 1 88 ? 4.455 2.062 -2.829 1.00 82.69 88 ARG A C 1
ATOM 690 O O . ARG A 1 88 ? 3.227 1.978 -2.801 1.00 82.69 88 ARG A O 1
ATOM 697 N N . PRO A 1 89 ? 5.238 1.064 -3.282 1.00 83.94 89 PRO A N 1
ATOM 698 C CA . PRO A 1 89 ? 4.687 -0.187 -3.803 1.00 83.94 89 PRO A CA 1
ATOM 699 C C . PRO A 1 89 ? 3.723 -0.876 -2.833 1.00 83.94 89 PRO A C 1
ATOM 701 O O . PRO A 1 89 ? 2.705 -1.424 -3.253 1.00 83.94 89 PRO A O 1
ATOM 704 N N . GLY A 1 90 ? 4.012 -0.810 -1.526 1.00 87.31 90 GLY A N 1
ATOM 705 C CA . GLY A 1 90 ? 3.136 -1.348 -0.486 1.00 87.31 90 GLY A CA 1
ATOM 706 C C . GLY A 1 90 ? 1.780 -0.639 -0.412 1.00 87.31 90 GLY A C 1
ATOM 707 O O . GLY A 1 90 ? 0.748 -1.303 -0.338 1.00 87.31 90 GLY A O 1
ATOM 708 N N . HIS A 1 91 ? 1.759 0.695 -0.484 1.00 88.12 91 HIS A N 1
ATOM 709 C CA . HIS A 1 91 ? 0.512 1.467 -0.455 1.00 88.12 91 HIS A CA 1
ATOM 710 C C . HIS A 1 91 ? -0.299 1.313 -1.751 1.00 88.12 91 HIS A C 1
ATOM 712 O O . HIS A 1 91 ? -1.524 1.229 -1.685 1.00 88.12 91 HIS A O 1
ATOM 718 N N . VAL A 1 92 ? 0.356 1.219 -2.916 1.00 86.81 92 VAL A N 1
ATOM 719 C CA . VAL A 1 92 ? -0.327 0.924 -4.191 1.00 86.81 92 VAL A CA 1
ATOM 720 C C . VAL A 1 92 ? -1.000 -0.445 -4.123 1.00 86.81 92 VAL A C 1
ATOM 722 O O . VAL A 1 92 ? -2.197 -0.548 -4.377 1.00 86.81 92 VAL A O 1
ATOM 725 N N . ALA A 1 93 ? -0.283 -1.475 -3.667 1.00 88.56 93 ALA A N 1
ATOM 726 C CA . ALA A 1 93 ? -0.865 -2.803 -3.495 1.00 88.56 93 ALA A CA 1
ATOM 727 C C . ALA A 1 93 ? -2.040 -2.813 -2.508 1.00 88.56 93 ALA A C 1
ATOM 729 O O . ALA A 1 93 ? -3.051 -3.462 -2.772 1.00 88.56 93 ALA A O 1
ATOM 730 N N . LEU A 1 94 ? -1.938 -2.066 -1.405 1.00 90.38 94 LEU A N 1
ATOM 731 C CA . LEU A 1 94 ? -2.985 -1.994 -0.388 1.00 90.38 94 LEU A CA 1
ATOM 732 C C . LEU A 1 94 ? -4.270 -1.323 -0.897 1.00 90.38 94 LEU A C 1
ATOM 734 O O . LEU A 1 94 ? -5.361 -1.810 -0.612 1.00 90.38 94 LEU A O 1
ATOM 738 N N . PHE A 1 95 ? -4.155 -0.208 -1.622 1.00 90.81 95 PHE A N 1
ATOM 739 C CA . PHE A 1 95 ? -5.312 0.616 -1.996 1.00 90.81 95 PHE A CA 1
ATOM 740 C C . PHE A 1 95 ? -5.834 0.380 -3.412 1.00 90.81 95 PHE A C 1
ATOM 742 O O . PHE A 1 95 ? -6.994 0.691 -3.682 1.00 90.81 95 PHE A O 1
ATOM 749 N N . ALA A 1 96 ? -4.997 -0.131 -4.312 1.00 88.56 96 ALA A N 1
ATOM 750 C CA . ALA A 1 96 ? -5.349 -0.387 -5.706 1.00 88.56 96 ALA A CA 1
ATOM 751 C C . ALA A 1 96 ? -5.443 -1.887 -6.034 1.00 88.56 96 ALA A C 1
ATOM 753 O O . ALA A 1 96 ? -5.983 -2.261 -7.071 1.00 88.56 96 ALA A O 1
ATOM 754 N N . GLY A 1 97 ? -4.945 -2.765 -5.155 1.00 88.12 97 GLY A N 1
ATOM 755 C CA . GLY A 1 97 ? -5.092 -4.215 -5.301 1.00 88.12 97 GLY A CA 1
ATOM 756 C C . GLY A 1 97 ? -4.171 -4.863 -6.340 1.00 88.12 97 GLY A C 1
ATOM 757 O O . GLY A 1 97 ? -4.394 -6.014 -6.711 1.00 88.12 97 GLY A O 1
ATOM 758 N N . PHE A 1 98 ? -3.133 -4.165 -6.808 1.00 86.12 98 PHE A N 1
ATOM 759 C CA . PHE A 1 98 ? -2.134 -4.704 -7.734 1.00 86.12 98 PHE A CA 1
ATOM 760 C C . PHE A 1 98 ? -0.712 -4.254 -7.353 1.00 86.12 98 PHE A C 1
ATOM 762 O O . PHE A 1 98 ? -0.526 -3.272 -6.640 1.00 86.12 98 PHE A O 1
ATOM 769 N N . TYR A 1 99 ? 0.307 -4.994 -7.795 1.00 84.88 99 TYR A N 1
ATOM 770 C CA . TYR A 1 99 ? 1.707 -4.640 -7.532 1.00 84.88 99 TYR A CA 1
ATOM 771 C C . TYR A 1 99 ? 2.150 -3.428 -8.351 1.00 84.88 99 TYR A C 1
ATOM 773 O O . TYR A 1 99 ? 1.717 -3.275 -9.484 1.00 84.88 99 TYR A O 1
ATOM 781 N N . GLU A 1 100 ? 3.066 -2.624 -7.812 1.00 80.25 100 GLU A N 1
ATOM 782 C CA . GLU A 1 100 ? 3.612 -1.449 -8.503 1.00 80.25 100 GLU A CA 1
ATOM 783 C C . GLU A 1 100 ? 3.992 -1.740 -9.963 1.00 80.25 100 GLU A C 1
ATOM 785 O O . GLU A 1 100 ? 4.610 -2.762 -10.278 1.00 80.25 100 GLU A O 1
ATOM 790 N N . ASP A 1 101 ? 3.630 -0.806 -10.841 1.00 80.38 101 ASP A N 1
ATOM 791 C CA . ASP A 1 101 ? 3.898 -0.905 -12.265 1.00 80.38 101 ASP A CA 1
ATOM 792 C C . ASP A 1 101 ? 5.417 -0.842 -12.530 1.00 80.38 101 ASP A C 1
ATOM 794 O O . ASP A 1 101 ? 6.055 0.175 -12.234 1.00 80.38 101 ASP A O 1
ATOM 798 N N . PRO A 1 102 ? 6.027 -1.889 -13.119 1.00 76.06 102 PRO A N 1
ATOM 799 C CA . PRO A 1 102 ? 7.458 -1.901 -13.407 1.00 76.06 102 PRO A CA 1
ATOM 800 C C . PRO A 1 102 ? 7.882 -0.794 -14.385 1.00 76.06 102 PRO A C 1
ATOM 802 O O . PRO A 1 102 ? 9.052 -0.408 -14.385 1.00 76.06 102 PRO A O 1
ATOM 805 N N . SER A 1 103 ? 6.962 -0.232 -15.178 1.00 73.50 103 SER A N 1
ATOM 806 C CA . SER A 1 103 ? 7.233 0.916 -16.051 1.00 73.50 103 SER A CA 1
ATOM 807 C C . SER A 1 103 ? 7.571 2.194 -15.276 1.00 73.50 103 SER A C 1
ATOM 809 O O . SER A 1 103 ? 8.243 3.080 -15.811 1.00 73.50 103 SER A O 1
ATOM 811 N N . ALA A 1 104 ? 7.225 2.274 -13.984 1.00 71.81 104 ALA A N 1
ATOM 812 C CA . ALA A 1 104 ? 7.623 3.378 -13.115 1.00 71.81 104 ALA A CA 1
ATOM 813 C C . ALA A 1 104 ? 9.155 3.523 -13.004 1.00 71.81 104 ALA A C 1
ATOM 815 O O . ALA A 1 104 ? 9.639 4.631 -12.745 1.00 71.81 104 ALA A O 1
ATOM 816 N N . LEU A 1 105 ? 9.936 2.473 -13.297 1.00 68.06 105 LEU A N 1
ATOM 817 C CA . LEU A 1 105 ? 11.399 2.550 -13.417 1.00 68.06 105 LEU A CA 1
ATOM 818 C C . LEU A 1 105 ? 11.866 3.561 -14.461 1.00 68.06 105 LEU A C 1
ATOM 820 O O . LEU A 1 105 ? 12.864 4.244 -14.232 1.00 68.06 105 LEU A O 1
ATOM 824 N N . ALA A 1 106 ? 11.130 3.721 -15.563 1.00 64.69 106 ALA A N 1
ATOM 825 C CA . ALA A 1 106 ? 11.449 4.718 -16.583 1.00 64.69 106 ALA A CA 1
ATOM 826 C C . ALA A 1 106 ? 11.372 6.157 -16.033 1.00 64.69 106 ALA A C 1
ATOM 828 O O . ALA A 1 106 ? 12.030 7.056 -16.550 1.00 64.69 106 ALA A O 1
ATOM 829 N N . THR A 1 107 ? 10.617 6.368 -14.950 1.00 63.12 107 THR A N 1
ATOM 830 C CA . THR A 1 107 ? 10.498 7.656 -14.241 1.00 63.12 107 THR A CA 1
ATOM 831 C C . THR A 1 107 ? 11.400 7.750 -13.004 1.00 63.12 107 THR A C 1
ATOM 833 O O . THR A 1 107 ? 11.349 8.735 -12.262 1.00 63.12 107 THR A O 1
ATOM 836 N N . GLY A 1 108 ? 12.215 6.722 -12.740 1.00 60.62 108 GLY A N 1
ATOM 837 C CA . GLY A 1 108 ? 12.992 6.605 -11.508 1.00 60.62 108 GLY A CA 1
ATOM 838 C C . GLY A 1 108 ? 12.113 6.525 -10.259 1.00 60.62 108 GLY A C 1
ATOM 839 O O . GLY A 1 108 ? 12.480 7.098 -9.236 1.00 60.62 108 GLY A O 1
ATOM 840 N N . TRP A 1 109 ? 10.942 5.885 -10.360 1.00 61.84 109 TRP A N 1
ATOM 841 C CA . TRP A 1 109 ? 9.961 5.719 -9.275 1.00 61.84 109 TRP A CA 1
ATOM 842 C C . TRP A 1 109 ? 9.373 7.022 -8.711 1.00 61.84 109 TRP A C 1
ATOM 844 O O . TRP A 1 109 ? 8.708 7.014 -7.674 1.00 61.84 109 TRP A O 1
ATOM 854 N N . LYS A 1 110 ? 9.591 8.163 -9.375 1.00 57.09 110 LYS A N 1
ATOM 855 C CA . LYS A 1 110 ? 9.154 9.474 -8.869 1.00 57.09 110 LYS A CA 1
ATOM 856 C C . LYS A 1 110 ? 7.673 9.732 -9.085 1.00 57.09 110 LYS A C 1
ATOM 858 O O . LYS A 1 110 ? 7.049 10.408 -8.275 1.00 57.09 110 LYS A O 1
ATOM 863 N N . THR A 1 111 ? 7.106 9.188 -10.152 1.00 60.41 111 THR A N 1
ATOM 864 C CA . THR A 1 111 ? 5.699 9.369 -10.512 1.00 60.41 111 THR A CA 1
ATOM 865 C C . THR A 1 111 ? 5.131 8.053 -11.009 1.00 60.41 111 THR A C 1
ATOM 867 O O . THR A 1 111 ? 5.872 7.126 -11.331 1.00 60.41 111 THR A O 1
ATOM 870 N N . ASN A 1 112 ? 3.812 7.919 -10.986 1.00 60.94 112 ASN A N 1
ATOM 871 C CA . ASN A 1 112 ? 3.164 6.859 -11.738 1.00 60.94 112 ASN A CA 1
ATOM 872 C C . ASN A 1 112 ? 3.033 7.348 -13.182 1.00 60.94 112 ASN A C 1
ATOM 874 O O . ASN A 1 112 ? 2.374 8.365 -13.397 1.00 60.94 112 ASN A O 1
ATOM 878 N N . PRO A 1 113 ? 3.693 6.703 -14.161 1.00 59.88 113 PRO A N 1
ATOM 879 C CA . PRO A 1 113 ? 3.523 7.069 -15.565 1.00 59.88 113 PRO A CA 1
ATOM 880 C C . PRO A 1 113 ? 2.115 6.733 -16.076 1.00 59.88 113 PRO A C 1
ATOM 882 O O . PRO A 1 113 ? 1.715 7.232 -17.124 1.00 59.88 113 PRO A O 1
ATOM 885 N N . VAL A 1 114 ? 1.382 5.895 -15.339 1.00 68.94 114 VAL A N 1
ATOM 886 C CA . VAL A 1 114 ? 0.087 5.341 -15.712 1.00 68.94 114 VAL A CA 1
ATOM 887 C C . VAL A 1 114 ? -0.910 5.572 -14.577 1.00 68.94 114 VAL A C 1
ATOM 889 O O . VAL A 1 114 ? -0.619 5.282 -13.415 1.00 68.94 114 VAL A O 1
ATOM 892 N N . GLU A 1 115 ? -2.079 6.118 -14.907 1.00 76.69 115 GLU A N 1
ATOM 893 C CA . GLU A 1 115 ? -3.175 6.279 -13.951 1.00 76.69 115 GLU A CA 1
ATOM 894 C C . GLU A 1 115 ? -3.817 4.924 -13.635 1.00 76.69 115 GLU A C 1
ATOM 896 O O . GLU A 1 115 ? -3.983 4.072 -14.511 1.00 76.69 115 GLU A O 1
ATOM 901 N N . PHE A 1 116 ? -4.202 4.730 -12.377 1.00 83.38 116 PHE A N 1
ATOM 902 C CA . PHE A 1 116 ? -4.892 3.528 -11.927 1.00 83.38 116 PHE A CA 1
ATOM 903 C C . PHE A 1 116 ? -6.006 3.861 -10.945 1.00 83.38 116 PHE A C 1
ATOM 905 O O . PHE A 1 116 ? -6.060 4.939 -10.350 1.00 83.38 116 PHE A O 1
ATOM 912 N N . ASP A 1 117 ? -6.899 2.895 -10.795 1.00 86.69 117 ASP A N 1
ATOM 913 C CA . ASP A 1 117 ? -8.061 2.983 -9.933 1.00 86.69 117 ASP A CA 1
ATOM 914 C C . ASP A 1 117 ? -7.720 2.586 -8.490 1.00 86.69 117 ASP A C 1
ATOM 916 O O . ASP A 1 117 ? -6.887 1.710 -8.256 1.00 86.69 117 ASP A O 1
ATOM 920 N N . THR A 1 118 ? -8.355 3.228 -7.511 1.00 89.25 118 THR A N 1
ATOM 921 C CA . THR A 1 118 ? -8.128 2.957 -6.082 1.00 89.25 118 THR A CA 1
ATOM 922 C C . THR A 1 118 ? -9.443 2.916 -5.318 1.00 89.25 118 THR A C 1
ATOM 924 O O . THR A 1 118 ? -10.459 3.444 -5.769 1.00 89.25 118 THR A O 1
ATOM 927 N N . VAL A 1 119 ? -9.425 2.377 -4.096 1.00 90.56 119 VAL A N 1
ATOM 928 C CA . VAL A 1 119 ? -10.585 2.440 -3.185 1.00 90.56 119 VAL A CA 1
ATOM 929 C C . VAL A 1 119 ? -11.096 3.869 -2.948 1.00 90.56 119 VAL A C 1
ATOM 931 O O . VAL A 1 119 ? -12.279 4.059 -2.673 1.00 90.56 119 VAL A O 1
ATOM 934 N N . PHE A 1 120 ? -10.241 4.887 -3.087 1.00 91.12 120 PHE A N 1
ATOM 935 C CA . PHE A 1 120 ? -10.623 6.287 -2.901 1.00 91.12 120 PHE A CA 1
ATOM 936 C C . PHE A 1 120 ? -11.451 6.830 -4.070 1.00 91.12 120 PHE A C 1
ATOM 938 O O . PHE A 1 120 ? -12.366 7.630 -3.849 1.00 91.12 120 PHE A O 1
ATOM 945 N N . ASN A 1 121 ? -11.200 6.354 -5.292 1.00 89.31 121 ASN A N 1
ATOM 946 C CA . ASN A 1 121 ? -11.964 6.717 -6.487 1.00 89.31 121 ASN A CA 1
ATOM 947 C C . ASN A 1 121 ? -13.438 6.303 -6.352 1.00 89.31 121 ASN A C 1
ATOM 949 O O . ASN A 1 121 ? -14.322 7.021 -6.813 1.00 89.31 121 ASN A O 1
ATOM 953 N N . HIS A 1 122 ? -13.695 5.192 -5.654 1.00 88.19 122 HIS A N 1
ATOM 954 C CA . HIS A 1 122 ? -15.035 4.647 -5.393 1.00 88.19 122 HIS A CA 1
ATOM 955 C C . HIS A 1 122 ? -15.599 5.015 -4.017 1.00 88.19 122 HIS A C 1
ATOM 957 O O . HIS A 1 122 ? -16.660 4.529 -3.625 1.00 88.19 122 HIS A O 1
ATOM 963 N N . SER A 1 123 ? -14.907 5.871 -3.266 1.00 89.25 123 SER A N 1
ATOM 964 C CA . SER A 1 123 ? -15.388 6.359 -1.974 1.00 89.25 123 SER A CA 1
ATOM 965 C C . SER A 1 123 ? -16.290 7.582 -2.153 1.00 89.25 123 SER A C 1
ATOM 967 O O . SER A 1 123 ? -16.020 8.450 -2.979 1.00 89.25 123 SER A O 1
ATOM 969 N N . GLY A 1 124 ? -17.359 7.684 -1.357 1.00 90.62 124 GLY A N 1
ATOM 970 C CA . GLY A 1 124 ? -18.213 8.880 -1.365 1.00 90.62 124 GLY A CA 1
ATOM 971 C C . GLY A 1 124 ? -17.511 10.109 -0.775 1.00 90.62 124 GLY A C 1
ATOM 972 O O . GLY A 1 124 ? -17.671 11.222 -1.271 1.00 90.62 124 GLY A O 1
ATOM 973 N N . LYS A 1 125 ? -16.725 9.899 0.285 1.00 93.62 125 LYS A N 1
ATOM 974 C CA . LYS A 1 125 ? -15.805 10.863 0.902 1.00 93.62 125 LYS A CA 1
ATOM 975 C C . LYS A 1 125 ? -14.649 10.090 1.515 1.00 93.62 125 LYS A C 1
ATOM 977 O O . LYS A 1 125 ? -14.877 9.025 2.089 1.00 93.62 125 LYS A O 1
ATOM 982 N N . ALA A 1 126 ? -13.449 10.653 1.464 1.00 92.94 126 ALA A N 1
ATOM 983 C CA . ALA A 1 126 ? -12.309 10.092 2.174 1.00 92.94 126 ALA A CA 1
ATOM 984 C C . ALA A 1 126 ? -11.477 11.174 2.854 1.00 92.94 126 ALA A C 1
ATOM 986 O O . ALA A 1 126 ? -11.385 12.311 2.391 1.00 92.94 126 ALA A O 1
ATOM 987 N N . TRP A 1 127 ? -10.833 10.781 3.945 1.00 91.12 127 TRP A N 1
ATOM 988 C CA . TRP A 1 127 ? -9.855 11.589 4.653 1.00 91.12 127 TRP A CA 1
ATOM 989 C C . TRP A 1 127 ? -8.566 10.793 4.750 1.00 91.12 127 TRP A C 1
ATOM 991 O O . TRP A 1 127 ? -8.591 9.610 5.085 1.00 91.12 127 TRP A O 1
ATOM 1001 N N . ALA A 1 128 ? -7.451 11.442 4.440 1.00 89.88 128 ALA A N 1
ATOM 1002 C CA . ALA A 1 128 ? -6.141 10.821 4.484 1.00 89.88 128 ALA A CA 1
ATOM 1003 C C . ALA A 1 128 ? -5.169 11.718 5.245 1.00 89.88 128 ALA A C 1
ATOM 1005 O O . ALA A 1 128 ? -5.096 12.925 5.010 1.00 89.88 128 ALA A O 1
ATOM 1006 N N . TRP A 1 129 ? -4.394 11.110 6.136 1.00 89.12 129 TRP A N 1
ATOM 1007 C CA . TRP A 1 129 ? -3.301 11.768 6.839 1.00 89.12 129 TRP A CA 1
ATOM 1008 C C . TRP A 1 129 ? -2.024 10.980 6.603 1.00 89.12 129 TRP A C 1
ATOM 1010 O O . TRP A 1 129 ? -1.950 9.804 6.949 1.00 89.12 129 TRP A O 1
ATOM 1020 N N . GLY A 1 130 ? -1.021 11.611 6.000 1.00 85.75 130 GLY A N 1
ATOM 1021 C CA . GLY A 1 130 ? 0.203 10.914 5.623 1.00 85.75 130 GLY A CA 1
ATOM 1022 C C . GLY A 1 130 ? 1.298 11.846 5.129 1.00 85.75 130 GLY A C 1
ATOM 1023 O O . GLY A 1 130 ? 1.079 13.030 4.873 1.00 85.75 130 GLY A O 1
ATOM 1024 N N . VAL A 1 131 ? 2.512 11.312 5.026 1.00 84.06 131 VAL A N 1
ATOM 1025 C CA . VAL A 1 131 ? 3.632 12.043 4.425 1.00 84.06 131 VAL A CA 1
ATOM 1026 C C . VAL A 1 131 ? 3.379 12.259 2.932 1.00 84.06 131 VAL A C 1
ATOM 1028 O O . VAL A 1 131 ? 2.754 11.430 2.269 1.00 84.06 131 VAL A O 1
ATOM 1031 N N . SER A 1 132 ? 3.880 13.368 2.386 1.00 81.75 132 SER A N 1
ATOM 1032 C CA . SER A 1 132 ? 3.622 13.761 0.994 1.00 81.75 132 SER A CA 1
ATOM 1033 C C . SER A 1 132 ? 4.050 12.702 -0.022 1.00 81.75 132 SER A C 1
ATOM 1035 O O . SER A 1 132 ? 3.375 12.528 -1.030 1.00 81.75 132 SER A O 1
ATOM 1037 N N . SER A 1 133 ? 5.118 11.947 0.252 1.00 78.19 133 SER A N 1
ATOM 1038 C CA . SER A 1 133 ? 5.561 10.844 -0.608 1.00 78.19 133 SER A CA 1
ATOM 1039 C C . SER A 1 133 ? 4.494 9.757 -0.775 1.00 78.19 133 SER A C 1
ATOM 1041 O O . SER A 1 133 ? 4.292 9.279 -1.887 1.00 78.19 133 SER A O 1
ATOM 1043 N N . VAL A 1 134 ? 3.777 9.403 0.296 1.00 80.81 134 VAL A N 1
ATOM 1044 C CA . VAL A 1 134 ? 2.705 8.394 0.273 1.00 80.81 134 VAL A CA 1
ATOM 1045 C C . VAL A 1 134 ? 1.433 8.960 -0.351 1.00 80.81 134 VAL A C 1
ATOM 1047 O O . VAL A 1 134 ? 0.847 8.327 -1.224 1.00 80.81 134 VAL A O 1
ATOM 1050 N N . LEU A 1 135 ? 1.023 10.169 0.044 1.00 84.19 135 LEU A N 1
ATOM 1051 C CA . LEU A 1 135 ? -0.193 10.795 -0.494 1.00 84.19 135 LEU A CA 1
ATOM 1052 C C . LEU A 1 135 ? -0.097 11.020 -2.012 1.00 84.19 135 LEU A C 1
ATOM 1054 O O . LEU A 1 135 ? -1.071 10.801 -2.733 1.00 84.19 135 LEU A O 1
ATOM 1058 N N . ASN A 1 136 ? 1.088 11.400 -2.498 1.00 80.56 136 ASN A N 1
ATOM 1059 C CA . ASN A 1 136 ? 1.347 11.571 -3.926 1.00 80.56 136 ASN A CA 1
ATOM 1060 C C . ASN A 1 136 ? 1.440 10.231 -4.661 1.00 80.56 136 ASN A C 1
ATOM 1062 O O . ASN A 1 136 ? 0.991 10.140 -5.797 1.00 80.56 136 ASN A O 1
ATOM 1066 N N . ALA A 1 137 ? 1.989 9.185 -4.033 1.00 76.94 137 ALA A N 1
ATOM 1067 C CA . ALA A 1 137 ? 2.095 7.864 -4.654 1.00 76.94 137 ALA A CA 1
ATOM 1068 C C . ALA A 1 137 ? 0.726 7.280 -5.043 1.00 76.94 137 ALA A C 1
ATOM 1070 O O . ALA A 1 137 ? 0.607 6.634 -6.081 1.00 76.94 137 ALA A O 1
ATOM 1071 N N . VAL A 1 138 ? -0.304 7.545 -4.236 1.00 78.38 138 VAL A N 1
ATOM 1072 C CA . VAL A 1 138 ? -1.682 7.071 -4.459 1.00 78.38 138 VAL A CA 1
ATOM 1073 C C . VAL A 1 138 ? -2.517 8.099 -5.248 1.00 78.38 138 VAL A C 1
ATOM 1075 O O . VAL A 1 138 ? -3.722 7.940 -5.399 1.00 78.38 138 VAL A O 1
ATOM 1078 N N . ASN A 1 139 ? -1.893 9.166 -5.769 1.00 77.00 139 ASN A N 1
ATOM 1079 C CA . ASN A 1 139 ? -2.531 10.211 -6.584 1.00 77.00 139 ASN A CA 1
ATOM 1080 C C . ASN A 1 139 ? -3.790 10.847 -5.952 1.00 77.00 139 ASN A C 1
ATOM 1082 O O . ASN A 1 139 ? -4.689 11.311 -6.655 1.00 77.00 139 ASN A O 1
ATOM 1086 N N . LEU A 1 140 ? -3.848 10.935 -4.617 1.00 79.56 140 LEU A N 1
ATOM 1087 C CA . LEU A 1 140 ? -5.044 11.407 -3.901 1.00 79.56 140 LEU A CA 1
ATOM 1088 C C . LEU A 1 140 ? -5.392 12.874 -4.183 1.00 79.56 140 LEU A C 1
ATOM 1090 O O . LEU A 1 140 ? -6.553 13.258 -4.077 1.00 79.56 140 LEU A O 1
ATOM 1094 N N . GLY A 1 141 ? -4.404 13.696 -4.548 1.00 69.38 141 GLY A N 1
ATOM 1095 C CA . GLY A 1 141 ? -4.589 15.133 -4.781 1.00 69.38 141 GLY A CA 1
ATOM 1096 C C . GLY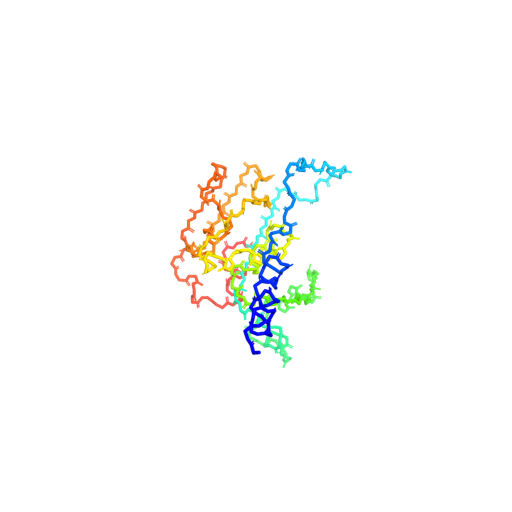 A 1 141 ? -5.517 15.482 -5.949 1.00 69.38 141 GLY A C 1
ATOM 1097 O O . GLY A 1 141 ? -6.024 16.599 -5.998 1.00 69.38 141 GLY A O 1
ATOM 1098 N N . ASN A 1 142 ? -5.774 14.538 -6.860 1.00 76.62 142 ASN A N 1
ATOM 1099 C CA . ASN A 1 142 ? -6.650 14.749 -8.015 1.00 76.62 142 ASN A CA 1
ATOM 1100 C C . ASN A 1 142 ? -8.120 14.391 -7.736 1.00 76.62 142 ASN A C 1
ATOM 1102 O O . ASN A 1 142 ? -8.970 14.574 -8.607 1.00 76.62 142 ASN A O 1
ATOM 1106 N N . LEU A 1 143 ? -8.435 13.883 -6.541 1.00 86.75 143 LEU A N 1
ATOM 1107 C CA . LEU A 1 143 ? -9.774 13.421 -6.189 1.00 86.75 143 LEU A CA 1
ATOM 1108 C C . LEU A 1 143 ? -10.504 14.479 -5.342 1.00 86.75 143 LEU A C 1
ATOM 1110 O O . LEU A 1 143 ? -10.153 14.672 -4.177 1.00 86.75 143 LEU A O 1
ATOM 1114 N N . PRO A 1 144 ? -11.545 15.156 -5.868 1.00 88.81 144 PRO A N 1
ATOM 1115 C CA . PRO A 1 144 ? -12.217 16.250 -5.159 1.00 88.81 144 PRO A CA 1
ATOM 1116 C C . PRO A 1 144 ? -12.936 15.802 -3.878 1.00 88.81 144 PRO A C 1
ATOM 1118 O O . PRO A 1 144 ? -13.173 16.612 -2.983 1.00 88.81 144 PRO A O 1
ATOM 1121 N N . GLN A 1 145 ? -13.291 14.520 -3.775 1.00 91.81 145 GLN A N 1
ATOM 1122 C CA . GLN A 1 145 ? -13.923 13.930 -2.595 1.00 91.81 145 GLN A CA 1
ATOM 1123 C C . GLN A 1 145 ? -12.935 13.549 -1.481 1.00 91.81 145 GLN A C 1
ATOM 1125 O O . GLN A 1 145 ? -13.367 13.141 -0.398 1.00 91.81 145 GLN A O 1
ATOM 1130 N N . VAL A 1 146 ? -11.627 13.644 -1.741 1.00 92.38 146 VAL A N 1
ATOM 1131 C CA . VAL A 1 146 ? -10.578 13.239 -0.805 1.00 92.38 146 VAL A CA 1
ATOM 1132 C C . VAL A 1 146 ? -9.974 14.468 -0.141 1.00 92.38 146 VAL A C 1
ATOM 1134 O O . VAL A 1 146 ? -9.476 15.379 -0.796 1.00 92.38 146 VAL A O 1
ATOM 1137 N N . ASN A 1 147 ? -9.976 14.480 1.188 1.00 91.56 147 ASN A N 1
ATOM 1138 C CA . ASN A 1 147 ? -9.293 15.494 1.975 1.00 91.56 147 ASN A CA 1
ATOM 1139 C C . ASN A 1 147 ? -7.990 14.910 2.540 1.00 91.56 147 ASN A C 1
ATOM 1141 O O . ASN A 1 147 ? -7.999 14.201 3.549 1.00 91.56 147 ASN A O 1
ATOM 1145 N N . ALA A 1 148 ? -6.878 15.180 1.856 1.00 89.88 148 ALA A N 1
ATOM 1146 C CA . ALA A 1 148 ? -5.555 14.683 2.217 1.00 89.88 148 ALA A CA 1
ATOM 1147 C C . ALA A 1 148 ? -4.727 15.774 2.913 1.00 89.88 148 ALA A C 1
ATOM 1149 O O . ALA A 1 148 ? -4.528 16.855 2.363 1.00 89.88 148 ALA A O 1
ATOM 1150 N N . ASN A 1 149 ? -4.216 15.485 4.110 1.00 88.50 149 ASN A N 1
ATOM 1151 C CA . ASN A 1 149 ? -3.415 16.417 4.901 1.00 88.50 149 ASN A CA 1
ATOM 1152 C C . ASN A 1 149 ? -2.143 15.761 5.441 1.00 88.50 149 ASN A C 1
ATOM 1154 O O . ASN A 1 149 ? -2.033 14.539 5.545 1.00 88.50 149 ASN A O 1
ATOM 1158 N N . ALA A 1 150 ? -1.190 16.593 5.855 1.00 85.50 150 ALA A N 1
ATOM 1159 C CA . ALA A 1 150 ? -0.064 16.128 6.654 1.00 85.50 150 ALA A CA 1
ATOM 1160 C C . ALA A 1 150 ? -0.560 15.491 7.970 1.00 85.50 150 ALA A C 1
ATOM 1162 O O . ALA A 1 150 ? -1.599 15.907 8.502 1.00 85.50 150 ALA A O 1
ATOM 1163 N N . PRO A 1 151 ? 0.169 14.506 8.524 1.00 83.19 151 PRO A N 1
ATOM 1164 C CA . PRO A 1 151 ? -0.211 13.900 9.786 1.00 83.19 151 PRO A CA 1
ATOM 1165 C C . PRO A 1 151 ? -0.194 14.935 10.922 1.00 83.19 151 PRO A C 1
ATOM 1167 O O . PRO A 1 151 ? 0.652 15.839 10.926 1.00 83.19 151 PRO A O 1
ATOM 1170 N N . PRO A 1 152 ? -1.090 14.801 11.916 1.00 81.19 152 PRO A N 1
ATOM 1171 C CA . PRO A 1 152 ? -0.996 15.535 13.173 1.00 81.19 152 PRO A CA 1
ATOM 1172 C C . PRO A 1 152 ? 0.416 15.493 13.783 1.00 81.19 152 PRO A C 1
ATOM 1174 O O . PRO A 1 152 ? 1.142 14.508 13.658 1.00 81.19 152 PRO A O 1
ATOM 1177 N N . ARG A 1 153 ? 0.828 16.560 14.477 1.00 79.56 153 ARG A N 1
ATOM 1178 C CA . ARG A 1 153 ? 2.150 16.600 15.129 1.00 79.56 153 ARG A CA 1
ATOM 1179 C C . ARG A 1 153 ? 2.283 15.497 16.185 1.00 79.56 153 ARG A C 1
ATOM 1181 O O . ARG A 1 153 ? 1.343 15.250 16.935 1.00 79.56 153 ARG A O 1
ATOM 1188 N N . GLY A 1 154 ? 3.472 14.896 16.269 1.00 74.56 154 GLY A N 1
ATOM 1189 C CA . GLY A 1 154 ? 3.810 13.870 17.266 1.00 74.56 154 GLY A CA 1
ATOM 1190 C C . GLY A 1 154 ? 3.422 12.443 16.877 1.00 74.56 154 GLY A C 1
ATOM 1191 O O . GLY A 1 154 ? 3.765 11.515 17.594 1.00 74.56 154 GLY A O 1
ATOM 1192 N N . ILE A 1 155 ? 2.767 12.252 15.729 1.00 74.44 155 ILE A N 1
ATOM 1193 C CA . ILE A 1 155 ? 2.360 10.926 15.249 1.00 74.44 155 ILE A CA 1
ATOM 1194 C C . ILE A 1 155 ? 3.532 10.015 14.919 1.00 74.44 155 ILE A C 1
ATOM 1196 O O . ILE A 1 155 ? 3.509 8.829 15.216 1.00 74.44 155 ILE A O 1
ATOM 1200 N N . SER A 1 156 ? 4.584 10.580 14.333 1.00 71.12 156 SER A N 1
ATOM 1201 C CA . SER A 1 156 ? 5.754 9.824 13.889 1.00 71.12 156 SER A CA 1
ATOM 1202 C C . SER A 1 156 ? 6.592 9.269 15.042 1.00 71.12 156 SER A C 1
ATOM 1204 O O . SER A 1 156 ? 7.512 8.500 14.799 1.00 71.12 156 SER A O 1
ATOM 1206 N N . SER A 1 157 ? 6.325 9.704 16.275 1.00 74.06 157 SER A N 1
ATOM 1207 C CA . SER A 1 157 ? 7.002 9.242 17.490 1.00 74.06 157 SER A CA 1
ATOM 1208 C C . SER A 1 157 ? 6.163 8.272 18.321 1.00 74.06 157 SER A C 1
ATOM 1210 O O . SER A 1 157 ? 6.619 7.866 19.383 1.00 74.06 157 SER A O 1
ATOM 1212 N N . MET A 1 158 ? 4.948 7.940 17.876 1.00 77.00 158 MET A N 1
ATOM 1213 C CA . MET A 1 158 ? 4.052 7.045 18.607 1.00 77.00 158 MET A CA 1
ATOM 1214 C C . MET A 1 158 ? 4.462 5.587 18.408 1.00 77.00 158 MET A C 1
ATOM 1216 O O . MET A 1 158 ? 4.923 5.200 17.330 1.00 77.00 158 MET A O 1
ATOM 1220 N N . SER A 1 159 ? 4.268 4.770 19.440 1.00 80.38 159 SER A N 1
ATOM 1221 C CA . SER A 1 159 ? 4.375 3.317 19.309 1.00 80.38 159 SER A CA 1
ATOM 1222 C C . SER A 1 159 ? 3.234 2.754 18.449 1.00 80.38 159 SER A C 1
ATOM 1224 O O . SER A 1 159 ? 2.223 3.418 18.210 1.00 80.38 159 SER A O 1
ATOM 1226 N N . ALA A 1 160 ? 3.378 1.509 17.989 1.00 78.31 160 ALA A N 1
ATOM 1227 C CA . ALA A 1 160 ? 2.335 0.831 17.217 1.00 78.31 160 ALA A CA 1
ATOM 1228 C C . ALA A 1 160 ? 1.007 0.734 17.993 1.00 78.31 160 ALA A C 1
ATOM 1230 O O . ALA A 1 160 ? -0.064 0.985 17.440 1.00 78.31 160 ALA A O 1
ATOM 1231 N N . ASP A 1 161 ? 1.088 0.453 19.293 1.00 80.25 161 ASP A N 1
ATOM 1232 C CA . ASP A 1 161 ? -0.075 0.426 20.173 1.00 80.25 161 ASP A CA 1
ATOM 1233 C C . ASP A 1 161 ? -0.673 1.822 20.345 1.00 80.25 161 ASP A C 1
ATOM 1235 O O . ASP A 1 161 ? -1.864 2.004 20.119 1.00 80.25 161 ASP A O 1
ATOM 1239 N N . GLU A 1 162 ? 0.134 2.839 20.655 1.00 79.06 162 GLU A N 1
ATOM 1240 C CA . GLU A 1 162 ? -0.355 4.218 20.794 1.00 79.06 162 GLU A CA 1
ATOM 1241 C C . GLU A 1 162 ? -1.043 4.711 19.516 1.00 79.06 162 GLU A C 1
ATOM 1243 O O . GLU A 1 162 ? -2.061 5.403 19.582 1.00 79.06 162 GLU A O 1
ATOM 1248 N N . TRP A 1 163 ? -0.507 4.336 18.353 1.00 73.38 163 TRP A N 1
ATOM 1249 C CA . TRP A 1 163 ? -1.085 4.640 17.050 1.00 73.38 163 TRP A CA 1
ATOM 1250 C C . TRP A 1 163 ? -2.468 4.006 16.864 1.00 73.38 163 TRP A C 1
ATOM 1252 O O . TRP A 1 163 ? -3.369 4.637 16.311 1.00 73.38 163 TRP A O 1
ATOM 1262 N N . SER A 1 164 ? -2.653 2.790 17.378 1.00 69.12 164 SER A N 1
ATOM 1263 C CA . SER A 1 164 ? -3.906 2.034 17.281 1.00 69.12 164 SER A CA 1
ATOM 1264 C C . SER A 1 164 ? -4.951 2.366 18.363 1.00 69.12 164 SER A C 1
ATOM 1266 O O . SER A 1 164 ? -6.143 2.330 18.074 1.00 69.12 164 SER A O 1
ATOM 1268 N N . VAL A 1 165 ? -4.529 2.740 19.578 1.00 63.94 165 VAL A N 1
ATOM 1269 C CA . VAL A 1 165 ? -5.398 2.991 20.750 1.00 63.94 165 VAL A CA 1
ATOM 1270 C C . VAL A 1 165 ? -5.719 4.475 20.922 1.00 63.94 165 VAL A C 1
ATOM 1272 O O . VAL A 1 165 ? -6.755 4.845 21.460 1.00 63.94 165 VAL A O 1
ATOM 1275 N N . GLY A 1 166 ? -4.800 5.363 20.537 1.00 52.88 166 GLY A N 1
ATOM 1276 C CA . GLY A 1 166 ? -4.742 6.690 21.143 1.00 52.88 166 GLY A CA 1
ATOM 1277 C C . GLY A 1 166 ? -5.734 7.725 20.617 1.00 52.88 166 GLY A C 1
ATOM 1278 O O . GLY A 1 166 ? -5.896 8.755 21.272 1.00 52.88 166 GLY A O 1
ATOM 1279 N N . ARG A 1 167 ? -6.337 7.541 19.430 1.00 49.66 167 A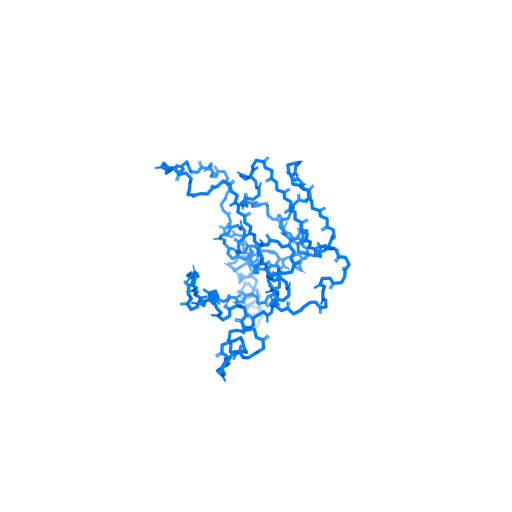RG A N 1
ATOM 1280 C CA . ARG A 1 167 ? -7.107 8.623 18.766 1.00 49.66 167 ARG A CA 1
ATOM 1281 C C . ARG A 1 167 ? -8.228 8.219 17.802 1.00 49.66 167 ARG A C 1
ATOM 1283 O O . ARG A 1 167 ? -8.967 9.114 17.395 1.00 49.66 167 ARG A O 1
ATOM 1290 N N . PHE A 1 168 ? -8.333 6.957 17.382 1.00 50.31 168 PHE A N 1
ATOM 1291 C CA . PHE A 1 168 ? -9.175 6.588 16.229 1.00 50.31 168 PHE A CA 1
ATOM 1292 C C . PHE A 1 168 ? -10.197 5.471 16.490 1.00 50.31 168 PHE A C 1
ATOM 1294 O O . PHE A 1 168 ? -11.122 5.330 15.689 1.00 50.31 168 PHE A O 1
ATOM 1301 N N . LEU A 1 169 ? -10.058 4.733 17.594 1.00 48.88 169 LEU A N 1
ATOM 1302 C CA . LEU A 1 169 ? -11.044 3.793 18.141 1.00 48.88 169 LEU A CA 1
ATOM 1303 C C . LEU A 1 169 ? -11.479 4.295 19.520 1.00 48.88 169 LEU A C 1
ATOM 1305 O O . LEU A 1 169 ? -12.680 4.149 19.835 1.00 48.88 169 LEU A O 1
#